Protein AF-A0A962C9W7-F1 (afdb_monomer_lite)

Secondary structure (DSSP, 8-state):
----------GGGS-EEEEETTEEEEEEESEETTEE-SB-S-SS---EEEEEE-TT--------TTS----

pLDDT: mean 94.55, std 3.46, range [83.19, 98.31]

Sequence (71 aa):
MADPRYQDVAPERIPLVQVARGVEVRVIAGSFGNLVGPIRGVATAPVFFDLALEAGARIDVPVPSTHSAFV

Structure (mmCIF, N/CA/C/O backbone):
data_AF-A0A962C9W7-F1
#
_entry.id   AF-A0A962C9W7-F1
#
loop_
_atom_site.group_PDB
_atom_site.id
_atom_site.type_symbol
_atom_site.label_atom_id
_atom_site.label_alt_id
_atom_site.label_comp_id
_atom_site.label_asym_id
_atom_site.label_entity_id
_atom_site.label_seq_id
_atom_site.pdbx_PDB_ins_code
_atom_site.Cartn_x
_atom_site.Cartn_y
_atom_site.Cartn_z
_atom_site.occupancy
_atom_site.B_iso_or_equiv
_atom_site.auth_seq_id
_atom_site.auth_comp_id
_atom_site.auth_asym_id
_atom_site.auth_atom_id
_atom_site.pdbx_PDB_model_num
ATOM 1 N N . MET A 1 1 ? 18.005 -8.090 -16.286 1.00 83.62 1 MET A N 1
ATOM 2 C CA . MET A 1 1 ? 18.189 -6.703 -15.806 1.00 83.62 1 MET A CA 1
ATOM 3 C C . MET A 1 1 ? 17.160 -5.848 -16.522 1.00 83.62 1 MET A C 1
ATOM 5 O O . MET A 1 1 ? 16.986 -6.069 -17.713 1.00 83.62 1 MET A O 1
ATOM 9 N N . ALA A 1 2 ? 16.436 -4.982 -15.813 1.00 85.00 2 ALA A N 1
ATOM 10 C CA . ALA A 1 2 ? 15.452 -4.073 -16.407 1.00 85.00 2 ALA A CA 1
ATOM 11 C C . ALA A 1 2 ? 15.967 -2.633 -16.321 1.00 85.00 2 ALA A C 1
ATOM 13 O O . ALA A 1 2 ? 16.678 -2.304 -15.368 1.00 85.00 2 ALA A O 1
ATOM 14 N N . ASP A 1 3 ? 15.606 -1.804 -17.298 1.00 92.44 3 ASP A N 1
ATOM 15 C CA . ASP A 1 3 ? 16.001 -0.397 -17.328 1.00 92.44 3 ASP A CA 1
ATOM 16 C C . ASP A 1 3 ? 15.369 0.386 -16.166 1.00 92.44 3 ASP A C 1
ATOM 18 O O . ASP A 1 3 ? 14.241 0.085 -15.748 1.00 92.44 3 ASP A O 1
ATOM 22 N N . PRO A 1 4 ? 16.074 1.395 -15.620 1.00 92.31 4 PRO A N 1
ATOM 23 C CA . PRO A 1 4 ? 15.528 2.231 -14.565 1.00 92.31 4 PRO A CA 1
ATOM 24 C C . PRO A 1 4 ? 14.314 3.011 -15.075 1.00 92.31 4 PRO A C 1
ATOM 26 O O . PRO A 1 4 ? 14.294 3.504 -16.203 1.00 92.31 4 PRO A O 1
ATOM 29 N N . ARG A 1 5 ? 13.305 3.166 -14.217 1.00 92.31 5 ARG A N 1
ATOM 30 C CA . ARG A 1 5 ? 12.122 3.974 -14.518 1.00 92.31 5 ARG A CA 1
ATOM 31 C C . ARG A 1 5 ? 11.586 4.660 -13.274 1.00 92.31 5 ARG A C 1
ATOM 33 O O . ARG A 1 5 ? 11.600 4.083 -12.189 1.00 92.31 5 ARG A O 1
ATOM 40 N N . TYR A 1 6 ? 11.045 5.853 -13.473 1.00 92.94 6 TYR A N 1
ATOM 41 C CA . TYR A 1 6 ? 10.232 6.545 -12.483 1.00 92.94 6 TYR A CA 1
ATOM 42 C C . TYR A 1 6 ? 8.753 6.268 -12.732 1.00 92.94 6 TYR A C 1
ATOM 44 O O . TYR A 1 6 ? 8.329 5.996 -13.859 1.00 92.94 6 TYR A O 1
ATOM 52 N N . GLN A 1 7 ? 7.964 6.329 -11.666 1.00 93.25 7 GLN A N 1
ATOM 53 C CA . GLN A 1 7 ? 6.516 6.280 -11.754 1.00 93.25 7 GLN A CA 1
ATOM 54 C C . GLN A 1 7 ? 5.922 7.269 -10.758 1.00 93.25 7 GLN A C 1
ATOM 56 O O . GLN A 1 7 ? 5.680 6.927 -9.603 1.00 93.25 7 GLN A O 1
ATOM 61 N N . ASP A 1 8 ? 5.673 8.487 -11.230 1.00 94.88 8 ASP A N 1
ATOM 62 C CA . ASP A 1 8 ? 5.020 9.510 -10.424 1.00 94.88 8 ASP A CA 1
ATOM 63 C C . ASP A 1 8 ? 3.532 9.188 -10.252 1.00 94.88 8 ASP A C 1
ATOM 65 O O . ASP A 1 8 ? 2.793 8.903 -11.207 1.00 94.88 8 ASP A O 1
ATOM 69 N N . VAL A 1 9 ? 3.088 9.227 -8.999 1.00 95.88 9 VAL A N 1
ATOM 70 C CA . VAL A 1 9 ? 1.711 8.951 -8.598 1.00 95.88 9 VAL A CA 1
ATOM 71 C C . VAL A 1 9 ? 1.215 10.131 -7.778 1.00 95.88 9 VAL A C 1
ATOM 73 O O . VAL A 1 9 ? 1.638 10.334 -6.645 1.00 95.88 9 VAL A O 1
ATOM 76 N N . ALA A 1 10 ? 0.304 10.905 -8.363 1.00 96.56 10 ALA A N 1
ATOM 77 C CA . ALA A 1 10 ? -0.368 11.984 -7.654 1.00 96.56 10 ALA A CA 1
ATOM 78 C C . ALA A 1 10 ? -1.331 11.412 -6.587 1.00 96.56 10 ALA A C 1
ATOM 80 O O . ALA A 1 10 ? -1.912 10.343 -6.826 1.00 96.56 10 ALA A O 1
ATOM 81 N N . PRO A 1 11 ? -1.530 12.083 -5.437 1.00 94.69 11 PRO A N 1
ATOM 82 C CA . PRO A 1 11 ? -2.363 11.577 -4.342 1.00 94.69 11 PRO A CA 1
ATOM 83 C C . PRO A 1 11 ? -3.788 11.192 -4.755 1.00 94.69 11 PRO A C 1
ATOM 85 O O . PRO A 1 11 ? -4.338 10.229 -4.226 1.00 94.69 11 PRO A O 1
ATOM 88 N N . GLU A 1 12 ? -4.361 11.897 -5.728 1.00 96.38 12 GLU A N 1
ATOM 89 C CA . GLU A 1 12 ? -5.726 11.712 -6.241 1.00 96.38 12 GLU A CA 1
ATOM 90 C C . GLU A 1 12 ? -5.867 10.417 -7.049 1.00 96.38 12 GLU A C 1
ATOM 92 O O . GLU A 1 12 ? -6.968 9.918 -7.266 1.00 96.38 12 GLU A O 1
ATOM 97 N N . ARG A 1 13 ? -4.742 9.854 -7.505 1.00 96.56 13 ARG A N 1
ATOM 98 C CA . ARG A 1 13 ? -4.688 8.579 -8.231 1.00 96.56 13 ARG A CA 1
ATOM 99 C C . ARG A 1 13 ? -4.555 7.376 -7.305 1.00 96.56 13 ARG A C 1
ATOM 101 O O . ARG A 1 13 ? -4.562 6.252 -7.802 1.00 96.56 13 ARG A O 1
ATOM 108 N N . ILE A 1 14 ? -4.388 7.593 -6.001 1.00 97.81 14 ILE A N 1
ATOM 109 C CA . ILE A 1 14 ? -4.319 6.530 -5.000 1.00 97.81 14 ILE A CA 1
ATOM 110 C C . ILE A 1 14 ? -5.740 6.305 -4.478 1.00 97.81 14 ILE A C 1
ATOM 112 O O . ILE A 1 14 ? -6.267 7.186 -3.797 1.00 97.81 14 ILE A O 1
ATOM 116 N N . PRO A 1 15 ? -6.374 5.153 -4.767 1.00 97.50 15 PRO A N 1
ATOM 117 C CA . PRO A 1 15 ? -7.703 4.863 -4.252 1.00 97.50 15 PRO A CA 1
ATOM 118 C C . PRO A 1 15 ? 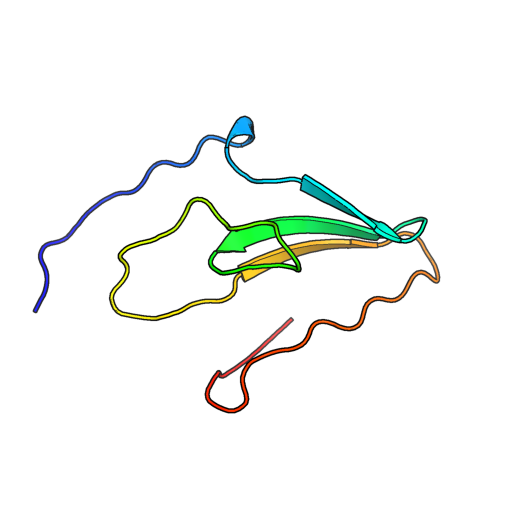-7.707 4.898 -2.724 1.00 97.50 15 PRO A C 1
ATOM 120 O O . PRO A 1 15 ? -6.903 4.212 -2.092 1.00 97.50 15 PRO A O 1
ATOM 123 N N . LEU A 1 16 ? -8.620 5.684 -2.157 1.00 96.81 16 LEU A N 1
ATOM 124 C CA . LEU A 1 16 ? -8.937 5.722 -0.734 1.00 96.81 16 LEU A CA 1
ATOM 125 C C . LEU A 1 16 ? -10.303 5.066 -0.535 1.00 96.81 16 LEU A C 1
ATOM 127 O O . LEU A 1 16 ? -11.250 5.373 -1.262 1.00 96.81 16 LEU A O 1
ATOM 131 N N . VAL A 1 17 ? -10.412 4.182 0.448 1.00 95.00 17 VAL A N 1
ATOM 132 C CA . VAL A 1 17 ? -11.672 3.528 0.795 1.00 95.00 17 VAL A CA 1
ATOM 133 C C . VAL A 1 17 ? -11.842 3.417 2.295 1.00 95.00 17 VAL A C 1
ATOM 135 O O . VAL A 1 17 ? -10.914 3.061 3.018 1.00 95.00 17 VAL A O 1
ATOM 138 N N . GLN A 1 18 ? -13.062 3.667 2.751 1.00 95.56 18 GLN A N 1
ATOM 139 C CA . GLN A 1 18 ? -13.477 3.327 4.097 1.00 95.56 18 GLN A CA 1
ATOM 140 C C . GLN A 1 18 ? -14.047 1.905 4.091 1.00 95.56 18 GLN A C 1
ATOM 142 O O . GLN A 1 18 ? -15.112 1.655 3.528 1.00 95.56 18 GLN A O 1
ATOM 147 N N . VAL A 1 19 ? -13.314 0.955 4.671 1.00 93.50 19 VAL A N 1
ATOM 148 C CA . VAL A 1 19 ? -13.647 -0.486 4.606 1.00 93.50 19 VAL A CA 1
ATOM 149 C C . VAL A 1 19 ? -14.515 -0.938 5.776 1.00 93.50 19 VAL A C 1
ATOM 151 O O . VAL A 1 19 ? -15.227 -1.934 5.688 1.00 93.50 19 VAL A O 1
ATOM 154 N N . ALA A 1 20 ? -14.466 -0.182 6.869 1.00 93.38 20 ALA A N 1
ATOM 155 C CA . ALA A 1 20 ? -15.314 -0.318 8.038 1.00 93.38 20 ALA A CA 1
ATOM 156 C C . ALA A 1 20 ? -15.423 1.046 8.733 1.00 93.38 20 ALA A C 1
ATOM 158 O O . ALA A 1 20 ? -14.699 1.996 8.419 1.00 93.38 20 ALA A O 1
ATOM 159 N N . ARG A 1 21 ? -16.327 1.162 9.708 1.00 95.38 21 ARG A N 1
ATOM 160 C CA . ARG A 1 21 ? -16.400 2.365 10.543 1.00 95.38 21 ARG A CA 1
ATOM 161 C C . ARG A 1 21 ? -15.046 2.591 11.232 1.00 95.38 21 ARG A C 1
ATOM 163 O O . ARG A 1 21 ? -14.550 1.684 11.891 1.00 95.38 21 ARG A O 1
ATOM 170 N N . GLY A 1 22 ? -14.472 3.781 11.055 1.00 97.06 22 GLY A N 1
ATOM 171 C CA . GLY A 1 22 ? -13.172 4.142 11.621 1.00 97.06 22 GLY A CA 1
ATOM 172 C C . GLY A 1 22 ? -11.963 3.440 10.995 1.00 97.06 22 GLY A C 1
ATOM 173 O O . GLY A 1 22 ? -10.913 3.410 11.623 1.00 97.06 22 GLY A O 1
ATOM 174 N N . VAL A 1 23 ? -12.090 2.847 9.800 1.00 97.81 23 VAL A N 1
ATOM 175 C CA . VAL A 1 23 ? -10.965 2.224 9.082 1.00 97.81 23 VAL A CA 1
ATOM 176 C C . VAL A 1 23 ? -10.902 2.749 7.655 1.00 97.81 23 VAL A C 1
ATOM 178 O O . VAL A 1 23 ? -11.778 2.448 6.839 1.00 97.81 23 VAL A O 1
ATOM 181 N N . GLU A 1 24 ? -9.834 3.472 7.344 1.00 97.81 24 GLU A N 1
ATOM 182 C CA . GLU A 1 24 ? -9.517 3.963 6.007 1.00 97.81 24 GLU A CA 1
ATOM 183 C C . GLU A 1 24 ? -8.269 3.274 5.450 1.00 97.81 24 GLU A C 1
ATOM 185 O O . GLU A 1 24 ? -7.283 3.053 6.154 1.00 97.81 24 GLU A O 1
ATOM 190 N N . VAL A 1 25 ? -8.319 2.935 4.162 1.00 97.75 25 VAL A N 1
ATOM 191 C CA . VAL A 1 25 ? -7.250 2.246 3.435 1.00 97.75 25 VAL A CA 1
ATOM 192 C C . VAL A 1 25 ? -6.937 3.013 2.158 1.00 97.75 25 VAL A C 1
ATOM 194 O O . VAL A 1 25 ? -7.817 3.220 1.319 1.00 97.75 25 VAL A O 1
ATOM 197 N N . ARG A 1 26 ? -5.670 3.382 1.970 1.00 98.00 26 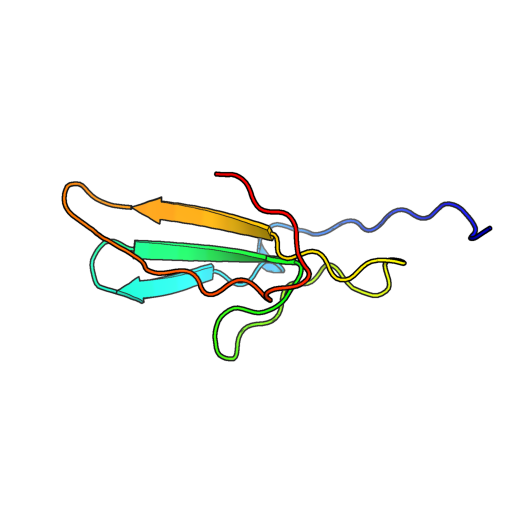ARG A N 1
ATOM 198 C CA . ARG A 1 26 ? -5.123 3.882 0.705 1.00 98.00 26 ARG A CA 1
ATOM 199 C C . ARG A 1 26 ? -4.363 2.769 -0.003 1.00 98.00 26 ARG A C 1
ATOM 201 O O . ARG A 1 26 ? -3.426 2.197 0.550 1.00 98.00 26 ARG A O 1
ATOM 208 N N . VAL A 1 27 ? -4.738 2.477 -1.245 1.00 97.44 27 VAL A N 1
ATOM 209 C CA . VAL A 1 27 ? -4.173 1.367 -2.027 1.00 97.44 27 VAL A CA 1
ATOM 210 C C . VAL A 1 27 ? -3.030 1.871 -2.912 1.00 97.44 27 VAL A C 1
ATOM 212 O O . VAL A 1 27 ? -3.262 2.347 -4.021 1.00 97.44 27 VAL A O 1
ATOM 215 N N . ILE A 1 28 ? -1.782 1.776 -2.443 1.00 97.38 28 ILE A N 1
ATOM 216 C CA . ILE A 1 28 ? -0.599 2.282 -3.167 1.00 97.38 28 ILE A CA 1
ATOM 217 C C . ILE A 1 28 ? -0.131 1.265 -4.222 1.00 97.38 28 ILE A C 1
ATOM 219 O O . ILE A 1 28 ? 0.068 1.613 -5.391 1.00 97.38 28 ILE A O 1
ATOM 223 N N . ALA A 1 29 ? -0.005 -0.007 -3.832 1.00 96.44 29 ALA A N 1
ATOM 224 C CA . ALA A 1 29 ? 0.346 -1.126 -4.708 1.00 96.44 29 ALA A CA 1
ATOM 225 C C . ALA A 1 29 ? -0.446 -2.392 -4.344 1.00 96.44 29 ALA A C 1
ATOM 227 O O . ALA A 1 29 ? -0.837 -2.584 -3.192 1.00 96.44 29 ALA A O 1
ATOM 228 N N . GLY A 1 30 ? -0.666 -3.269 -5.326 1.00 95.00 30 GLY A N 1
ATOM 229 C CA . GLY A 1 30 ? -1.493 -4.466 -5.160 1.00 95.00 30 GLY A CA 1
ATOM 230 C C . GLY A 1 30 ? -2.990 -4.157 -5.241 1.00 95.00 30 GLY A C 1
ATOM 231 O O . GLY A 1 30 ? -3.406 -3.227 -5.940 1.00 95.00 30 GLY A O 1
ATOM 232 N N . SER A 1 31 ? -3.805 -4.951 -4.549 1.00 93.94 31 SER A N 1
ATOM 233 C CA . SER A 1 31 ? -5.262 -4.806 -4.545 1.00 93.94 31 SER A CA 1
ATOM 234 C C . SER A 1 31 ? -5.855 -5.007 -3.158 1.00 93.94 31 SER A C 1
ATOM 236 O O . SER A 1 31 ? -5.462 -5.934 -2.452 1.00 93.94 31 SER A O 1
ATOM 238 N N . PHE A 1 32 ? -6.849 -4.191 -2.815 1.00 92.81 32 PHE A N 1
ATOM 239 C CA . PHE A 1 32 ? -7.664 -4.346 -1.616 1.00 92.81 32 PHE A CA 1
ATOM 240 C C . PHE A 1 32 ? -9.134 -4.463 -2.032 1.00 92.81 32 PHE A C 1
ATOM 242 O O . PHE A 1 32 ? -9.724 -3.506 -2.536 1.00 92.81 32 PHE A O 1
ATOM 249 N N . GLY A 1 33 ? -9.718 -5.655 -1.888 1.00 88.69 33 GLY A N 1
ATOM 250 C CA . GLY A 1 33 ? -11.030 -5.949 -2.470 1.00 88.69 33 GLY A CA 1
ATOM 251 C C . GLY A 1 33 ? -11.020 -5.759 -3.993 1.00 88.69 33 GLY A C 1
ATOM 252 O O . GLY A 1 33 ? -10.240 -6.395 -4.697 1.00 88.69 33 GLY A O 1
ATOM 253 N N . ASN A 1 34 ? -11.875 -4.871 -4.502 1.00 90.44 34 ASN A N 1
ATOM 254 C CA . ASN A 1 34 ? -11.962 -4.510 -5.923 1.00 90.44 34 ASN A CA 1
ATOM 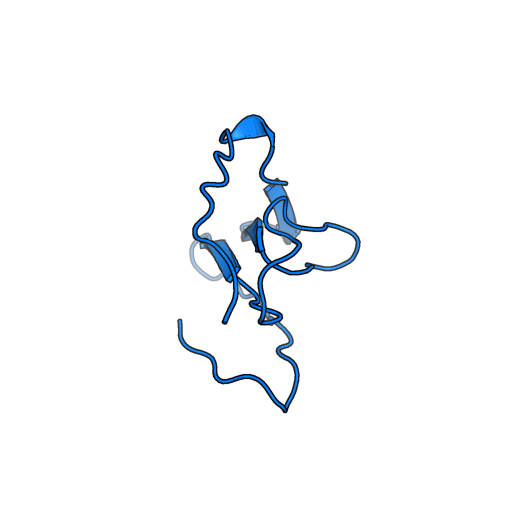255 C C . ASN A 1 34 ? -11.094 -3.298 -6.316 1.00 90.44 34 ASN A C 1
ATOM 257 O O . ASN A 1 34 ? -11.056 -2.931 -7.492 1.00 90.44 34 ASN A O 1
ATOM 261 N N . LEU A 1 35 ? -10.412 -2.663 -5.361 1.00 93.81 35 LEU A N 1
ATOM 262 C CA . LEU A 1 35 ? -9.572 -1.497 -5.615 1.00 93.81 35 LEU A CA 1
ATOM 263 C C . LEU A 1 35 ? -8.150 -1.928 -5.923 1.00 93.81 35 LEU A C 1
ATOM 265 O O . LEU A 1 35 ? -7.590 -2.794 -5.253 1.00 93.81 35 LEU A O 1
ATOM 269 N N . VAL A 1 36 ? -7.555 -1.295 -6.929 1.00 95.44 36 VAL A N 1
ATOM 270 C CA . VAL A 1 36 ? -6.218 -1.641 -7.409 1.00 95.44 36 VAL A CA 1
ATOM 271 C C . VAL A 1 36 ? -5.334 -0.410 -7.381 1.00 95.44 36 VAL A C 1
ATOM 273 O O . VAL A 1 36 ? -5.697 0.630 -7.933 1.00 95.44 36 VAL A O 1
ATOM 276 N N . GLY A 1 37 ? -4.154 -0.555 -6.786 1.00 96.69 37 GLY A N 1
ATOM 277 C CA . GLY A 1 37 ? -3.186 0.522 -6.681 1.00 96.69 37 GLY A CA 1
ATOM 278 C C . GLY A 1 37 ? -2.650 0.977 -8.045 1.00 96.69 37 GLY A C 1
ATOM 279 O O . GLY A 1 37 ? -2.622 0.202 -9.017 1.00 96.69 37 GLY A O 1
ATOM 280 N N . PRO A 1 38 ? -2.222 2.245 -8.147 1.00 96.75 38 PRO A N 1
ATOM 281 C CA . PRO A 1 38 ? -1.681 2.805 -9.380 1.00 96.75 38 PRO A CA 1
ATOM 282 C C . PRO A 1 38 ? -0.279 2.273 -9.715 1.00 96.75 38 PRO A C 1
ATOM 284 O O . PRO A 1 38 ? 0.106 2.296 -10.887 1.00 96.75 38 PRO A O 1
ATOM 287 N N . ILE A 1 39 ? 0.486 1.783 -8.731 1.00 95.50 39 ILE A N 1
ATOM 288 C CA . ILE A 1 39 ? 1.814 1.203 -8.967 1.00 95.50 39 ILE A CA 1
ATOM 289 C C . ILE A 1 39 ? 1.662 -0.189 -9.586 1.00 95.50 39 ILE A C 1
ATOM 291 O O . ILE A 1 39 ? 1.089 -1.099 -8.988 1.00 95.50 39 ILE A O 1
ATOM 295 N N . ARG A 1 40 ? 2.180 -0.348 -10.809 1.00 88.06 40 ARG A N 1
ATOM 296 C CA . ARG A 1 40 ? 2.078 -1.568 -11.626 1.00 88.06 40 ARG A CA 1
ATOM 297 C C . ARG A 1 40 ? 3.324 -1.738 -12.491 1.00 88.06 40 ARG A C 1
ATOM 299 O O . ARG A 1 40 ? 4.108 -0.803 -12.644 1.00 88.06 40 ARG A O 1
ATOM 306 N N . GLY A 1 41 ? 3.494 -2.924 -13.077 1.00 83.19 41 GLY A N 1
ATOM 307 C CA . GLY A 1 41 ? 4.588 -3.211 -14.018 1.00 83.19 41 GLY A CA 1
ATOM 308 C C . GLY A 1 41 ? 5.973 -3.209 -13.368 1.00 83.19 41 GLY A C 1
ATOM 309 O O . GLY A 1 41 ? 6.974 -2.916 -14.019 1.00 83.19 41 GLY A O 1
ATOM 310 N N . VAL A 1 42 ? 6.041 -3.414 -12.054 1.00 85.19 42 VAL A N 1
ATOM 311 C CA . VAL A 1 42 ? 7.296 -3.659 -11.337 1.00 85.19 42 VAL A CA 1
ATOM 312 C C . VAL A 1 42 ? 7.626 -5.151 -11.412 1.00 85.19 42 VAL A C 1
ATOM 314 O O . VAL A 1 42 ? 6.743 -5.971 -11.648 1.00 85.19 42 VAL A O 1
ATOM 317 N N . ALA A 1 43 ? 8.902 -5.507 -11.257 1.00 89.38 43 ALA A N 1
ATOM 318 C CA . ALA A 1 43 ? 9.357 -6.894 -11.405 1.00 89.38 43 ALA A CA 1
ATOM 319 C C . ALA A 1 43 ? 8.816 -7.842 -10.315 1.00 89.38 43 ALA A C 1
ATOM 321 O O . ALA A 1 43 ? 8.870 -9.059 -10.464 1.00 89.38 43 ALA A O 1
ATOM 322 N N . THR A 1 44 ? 8.311 -7.282 -9.218 1.00 91.69 44 THR A N 1
ATOM 323 C CA . THR A 1 44 ? 7.707 -7.998 -8.094 1.00 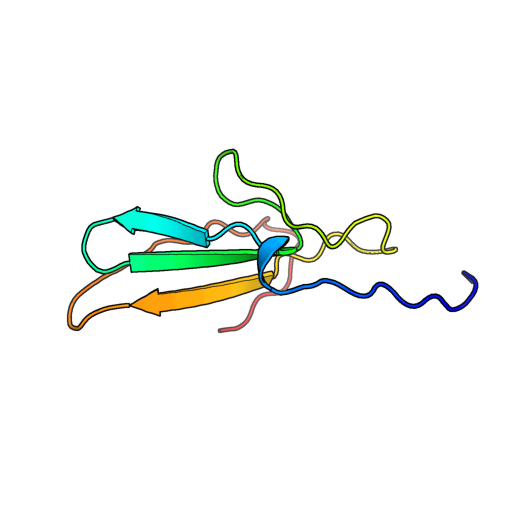91.69 44 THR A CA 1
ATOM 324 C C . THR A 1 44 ? 6.205 -7.711 -8.026 1.00 91.69 44 THR A C 1
ATOM 326 O O . THR A 1 44 ? 5.690 -6.867 -8.754 1.00 91.69 44 THR A O 1
ATOM 329 N N . ALA A 1 45 ? 5.477 -8.392 -7.141 1.00 93.06 45 ALA A N 1
ATOM 330 C CA . ALA A 1 45 ? 4.051 -8.144 -6.914 1.00 93.06 45 ALA A CA 1
ATOM 331 C C . ALA A 1 45 ? 3.809 -7.539 -5.517 1.00 93.06 45 ALA A C 1
ATOM 333 O O . ALA A 1 45 ? 3.190 -8.200 -4.686 1.00 93.06 45 ALA A O 1
ATOM 334 N N . PRO A 1 46 ? 4.333 -6.340 -5.195 1.00 94.94 46 PRO A N 1
ATOM 335 C CA . PRO A 1 46 ? 4.224 -5.801 -3.848 1.00 94.94 46 PRO A CA 1
ATOM 336 C C . PRO A 1 46 ? 2.771 -5.480 -3.496 1.00 94.94 46 PRO A C 1
ATOM 338 O O . PRO A 1 46 ? 1.988 -5.030 -4.337 1.00 94.94 46 PRO A O 1
ATOM 341 N N . VAL A 1 47 ? 2.448 -5.668 -2.222 1.00 95.50 47 VAL A N 1
ATOM 342 C CA . VAL A 1 47 ? 1.216 -5.188 -1.602 1.00 95.50 47 VAL A CA 1
ATOM 343 C C . VAL A 1 47 ? 1.624 -4.076 -0.650 1.00 95.50 47 VAL A C 1
ATOM 345 O O . VAL A 1 47 ? 2.449 -4.307 0.230 1.00 95.50 47 VAL A O 1
ATOM 348 N N . PHE A 1 48 ? 1.108 -2.866 -0.864 1.00 96.31 48 PHE A N 1
ATOM 349 C CA . PHE A 1 48 ? 1.456 -1.718 -0.033 1.00 96.31 48 PHE A CA 1
ATOM 350 C C . PHE A 1 48 ? 0.237 -0.828 0.178 1.00 96.31 48 PHE A C 1
ATOM 352 O O . PHE A 1 48 ? -0.318 -0.278 -0.781 1.00 96.31 48 PHE A O 1
ATOM 359 N N . PHE A 1 49 ? -0.160 -0.707 1.441 1.00 97.38 49 PHE A N 1
ATOM 360 C CA . PHE A 1 49 ? -1.292 0.085 1.886 1.00 97.38 49 PHE A CA 1
ATOM 361 C C . PHE A 1 49 ? -0.849 1.095 2.939 1.00 97.38 49 PHE A C 1
ATOM 363 O O . PHE A 1 49 ? 0.022 0.801 3.755 1.00 97.38 49 PHE A O 1
ATOM 370 N N . ASP A 1 50 ? -1.480 2.261 2.916 1.00 97.75 50 ASP A N 1
ATOM 371 C CA . ASP A 1 50 ? -1.448 3.228 4.010 1.00 97.75 50 ASP A CA 1
ATOM 372 C C . ASP A 1 50 ? -2.803 3.149 4.735 1.00 97.75 50 ASP A C 1
ATOM 374 O O . ASP A 1 50 ? -3.854 3.155 4.087 1.00 97.75 50 ASP A O 1
ATOM 378 N N . LEU A 1 51 ? -2.768 2.943 6.053 1.00 97.12 51 LEU A N 1
ATOM 379 C CA . LEU A 1 51 ? -3.921 2.581 6.878 1.00 97.12 51 LEU A CA 1
ATOM 380 C C . LEU A 1 51 ? -4.126 3.622 7.980 1.00 97.12 51 LEU A C 1
ATOM 382 O O . LEU A 1 51 ? -3.224 3.860 8.782 1.00 97.12 51 LEU A O 1
ATOM 386 N N . ALA A 1 52 ? -5.338 4.162 8.080 1.00 97.94 52 ALA A N 1
ATOM 387 C CA . ALA A 1 52 ? -5.756 4.995 9.202 1.00 97.94 52 ALA A CA 1
ATOM 388 C C . ALA A 1 52 ? -6.871 4.294 9.985 1.00 97.94 52 ALA A C 1
ATOM 390 O O . ALA A 1 52 ? -7.891 3.891 9.422 1.00 97.94 52 ALA A O 1
ATOM 391 N N . LEU A 1 53 ? -6.651 4.114 11.289 1.00 98.06 53 LEU A N 1
ATOM 392 C CA . LEU A 1 53 ? -7.585 3.455 12.198 1.00 98.06 53 LEU A CA 1
ATOM 393 C C . LEU A 1 53 ? -7.957 4.404 13.341 1.00 98.06 53 LEU A C 1
ATOM 395 O O . LEU A 1 53 ? -7.084 4.942 14.023 1.00 98.06 53 LEU A O 1
ATOM 399 N N . GLU A 1 54 ? -9.253 4.569 13.582 1.00 98.31 54 GLU A N 1
ATOM 400 C CA . GLU A 1 54 ? -9.765 5.195 14.799 1.00 98.31 54 GLU A CA 1
ATOM 401 C C . GLU A 1 54 ? -9.541 4.288 16.021 1.00 98.31 54 GLU A C 1
ATOM 403 O O . GLU A 1 54 ? -9.335 3.075 15.915 1.00 98.31 54 GLU A O 1
ATOM 408 N N . ALA A 1 55 ? -9.602 4.876 17.217 1.00 97.88 55 ALA A N 1
ATOM 409 C CA . ALA A 1 55 ? -9.403 4.144 18.463 1.00 97.88 55 ALA A CA 1
ATOM 410 C C . ALA A 1 55 ? -10.381 2.960 18.592 1.00 97.88 55 ALA A C 1
ATOM 412 O O . ALA A 1 55 ? -11.597 3.120 18.507 1.00 97.88 55 ALA A O 1
ATOM 413 N N . GLY A 1 56 ? -9.834 1.764 18.825 1.00 97.19 56 GLY A N 1
ATOM 414 C CA . GLY A 1 56 ? -10.610 0.528 18.963 1.00 97.19 56 GLY A CA 1
ATOM 415 C C . GLY A 1 56 ? -11.067 -0.102 17.642 1.00 97.19 56 GLY A C 1
ATOM 416 O O . GLY A 1 56 ? -11.660 -1.181 17.674 1.00 97.19 56 GLY A O 1
ATOM 417 N N . ALA A 1 57 ? -10.783 0.517 16.492 1.00 97.94 57 ALA A N 1
ATOM 418 C CA . ALA A 1 57 ? -11.032 -0.092 15.193 1.00 97.94 57 ALA A CA 1
ATOM 419 C C . ALA A 1 57 ? -10.052 -1.249 14.924 1.00 97.94 57 ALA A C 1
ATOM 421 O O . ALA A 1 57 ? -8.938 -1.291 15.451 1.00 97.94 57 ALA A O 1
ATOM 422 N N . ARG A 1 58 ? -10.471 -2.203 14.086 1.00 96.38 58 ARG A N 1
ATOM 423 C CA . ARG A 1 58 ? -9.667 -3.363 13.686 1.00 96.38 58 ARG A CA 1
ATOM 424 C C . ARG A 1 58 ? -9.870 -3.666 12.207 1.00 96.38 58 ARG A C 1
ATOM 426 O O . ARG A 1 58 ? -10.972 -3.518 11.687 1.00 96.38 58 ARG A O 1
ATOM 433 N N . ILE A 1 59 ? -8.809 -4.141 11.564 1.00 95.56 59 ILE A N 1
ATOM 434 C CA . ILE A 1 59 ? -8.815 -4.635 10.189 1.00 95.56 59 ILE A CA 1
ATOM 435 C C . ILE A 1 59 ? -8.026 -5.943 10.113 1.00 95.56 59 ILE A C 1
ATOM 437 O O . ILE A 1 59 ? -7.008 -6.089 10.787 1.00 95.56 59 ILE A O 1
ATOM 441 N N . ASP A 1 60 ? -8.487 -6.872 9.280 1.00 94.50 60 ASP A N 1
ATOM 442 C CA . ASP A 1 60 ? -7.702 -8.028 8.859 1.00 94.50 60 ASP A CA 1
ATOM 443 C C . ASP A 1 60 ? -7.290 -7.813 7.393 1.00 94.50 60 ASP A C 1
ATOM 445 O O . ASP A 1 60 ? -8.131 -7.566 6.526 1.00 94.50 60 ASP A O 1
ATOM 449 N N . VAL A 1 61 ? -5.986 -7.875 7.118 1.00 93.81 61 VAL A N 1
ATOM 450 C CA . VAL A 1 61 ? -5.425 -7.671 5.775 1.00 93.81 61 VAL A CA 1
ATOM 451 C C . VAL A 1 61 ? -4.846 -8.998 5.285 1.00 93.81 61 VAL A C 1
ATOM 453 O O . VAL A 1 61 ? -3.798 -9.417 5.782 1.00 93.81 61 VAL A O 1
ATOM 456 N N . PRO A 1 62 ? -5.500 -9.696 4.338 1.00 90.38 62 PRO A N 1
ATOM 457 C CA . PRO A 1 62 ? -4.962 -10.936 3.804 1.00 90.38 62 PRO A CA 1
ATOM 458 C C . PRO A 1 62 ? -3.715 -10.651 2.964 1.00 90.38 62 PRO A C 1
ATOM 460 O O . PRO A 1 62 ? -3.722 -9.790 2.084 1.00 90.38 62 PRO A O 1
ATOM 463 N N . VAL A 1 63 ? -2.653 -11.412 3.213 1.00 92.00 63 VAL A N 1
ATOM 464 C CA . VAL A 1 63 ? -1.398 -11.350 2.457 1.00 92.00 63 VAL A CA 1
ATOM 465 C C . VAL A 1 63 ? -1.164 -12.711 1.796 1.00 92.00 63 VAL A C 1
ATOM 467 O O . VAL A 1 63 ? -1.418 -13.737 2.436 1.00 92.00 63 VAL A O 1
ATOM 470 N N . PRO A 1 64 ? -0.704 -12.771 0.530 1.00 92.31 64 PRO A N 1
ATOM 471 C CA . PRO A 1 64 ? -0.370 -14.047 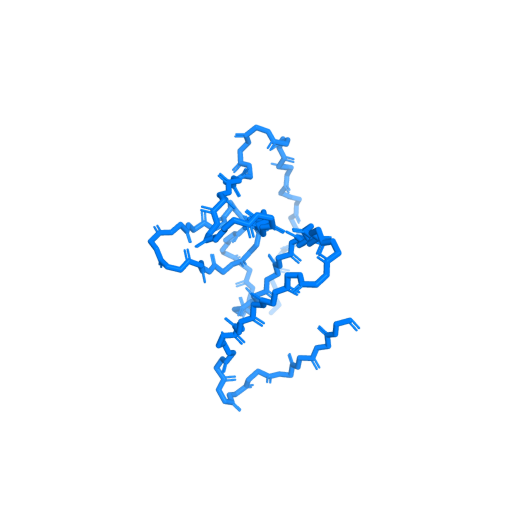-0.090 1.00 92.31 64 PRO A CA 1
ATOM 472 C C . PRO A 1 64 ? 0.702 -14.792 0.714 1.00 92.31 64 PRO A C 1
ATOM 474 O O . PRO A 1 64 ? 1.654 -14.189 1.201 1.00 92.31 64 PRO A O 1
ATOM 477 N N . SER A 1 65 ? 0.589 -16.118 0.806 1.00 95.75 65 SER A N 1
ATOM 478 C CA . SER A 1 65 ? 1.501 -16.955 1.605 1.00 95.75 65 SER A CA 1
ATOM 479 C C . SER A 1 65 ? 2.962 -16.917 1.144 1.00 95.75 65 SER A C 1
ATOM 481 O O . SER A 1 65 ? 3.860 -17.298 1.888 1.00 95.75 65 SER A O 1
ATOM 483 N N . THR A 1 66 ? 3.203 -16.468 -0.085 1.00 96.06 66 THR A N 1
ATOM 484 C CA . THR A 1 66 ? 4.530 -16.331 -0.692 1.00 96.06 66 THR A CA 1
ATOM 485 C C . THR A 1 66 ? 5.195 -14.988 -0.404 1.00 96.06 66 THR A C 1
ATOM 487 O O . THR A 1 66 ? 6.344 -14.787 -0.793 1.00 96.06 66 THR A O 1
ATOM 490 N N . HIS A 1 67 ? 4.485 -14.047 0.221 1.00 95.38 67 HIS A N 1
ATOM 491 C CA . HIS A 1 67 ? 4.984 -12.700 0.469 1.00 95.38 67 HIS A CA 1
ATOM 492 C C . HIS A 1 67 ? 5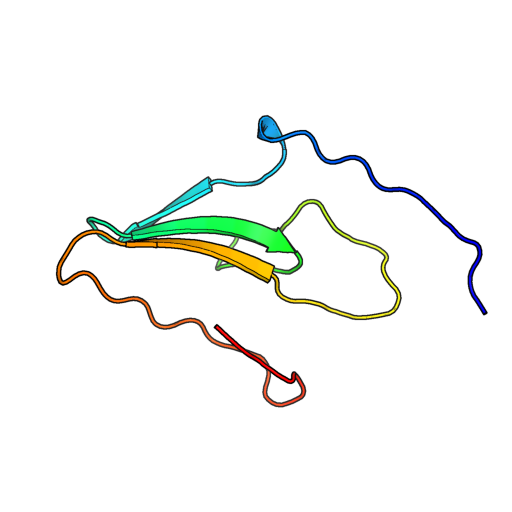.552 -12.576 1.876 1.00 95.38 67 HIS A C 1
ATOM 494 O O . HIS A 1 67 ? 4.960 -13.026 2.854 1.00 95.38 67 HIS A O 1
ATOM 500 N N . SER A 1 68 ? 6.686 -11.893 1.984 1.00 96.94 68 SER A N 1
ATOM 501 C CA . SER A 1 68 ? 7.138 -11.340 3.259 1.00 96.94 68 SER A CA 1
ATOM 502 C C . SER A 1 68 ? 6.311 -10.095 3.595 1.00 96.94 68 SER A C 1
ATOM 504 O O . SER A 1 68 ? 6.003 -9.308 2.700 1.00 96.94 68 SER A O 1
ATOM 506 N N . ALA A 1 69 ? 5.969 -9.908 4.871 1.00 96.12 69 ALA A N 1
ATOM 507 C CA . ALA A 1 69 ? 5.121 -8.809 5.331 1.00 96.12 69 ALA A CA 1
ATOM 508 C C . ALA A 1 69 ? 5.672 -8.155 6.603 1.00 96.12 69 ALA A C 1
ATOM 510 O O . ALA A 1 69 ? 6.309 -8.816 7.424 1.00 96.12 69 ALA A O 1
ATOM 511 N N . PHE A 1 70 ? 5.394 -6.863 6.757 1.00 96.56 70 PHE A N 1
ATOM 512 C CA . PHE A 1 70 ? 5.667 -6.062 7.948 1.00 96.56 70 PHE A CA 1
ATOM 513 C C . PHE A 1 70 ? 4.607 -4.955 8.069 1.00 96.56 70 PHE A C 1
ATOM 515 O O . PHE A 1 70 ? 3.934 -4.648 7.081 1.00 96.56 70 PHE A O 1
ATOM 522 N N . VAL A 1 71 ? 4.453 -4.401 9.276 1.00 93.75 71 VAL A N 1
ATOM 523 C CA . VAL A 1 71 ? 3.536 -3.299 9.618 1.00 93.75 71 VAL A CA 1
ATOM 524 C C . VAL A 1 71 ? 4.295 -2.275 10.445 1.00 93.75 71 VAL A C 1
ATOM 526 O O . VAL A 1 71 ? 5.076 -2.721 11.318 1.00 93.75 71 VAL A O 1
#

Radius of gyration: 13.64 Å; chains: 1; bounding box: 35×29×36 Å

Foldseek 3Di:
DDDDDDDDDDPVQFDWDDPDVQKIKTWQFADDVPDHHPDDDDPDRDGDIDMTGDPPDDDDDDDPPPDDDDD